Protein AF-A0A8C0Z463-F1 (afdb_monomer_lite)

InterPro domains:
  IPR008197 WAP-type 'four-disulfide core' domain [PF00095] (34-76)
  IPR008197 WAP-type 'four-disulfide core' domain [PF00095] (88-134)
  IPR008197 WAP-type 'four-disulfide core' domain [PR00003] (85-94)
  IPR008197 WAP-type 'four-disulfide core' domain [PR00003] (109-116)
  IPR008197 WAP-type 'four-disulfide core' domain [PR00003] (116-125)
  IPR008197 WAP-type 'four-disulfide core' domain [PR00003] (126-134)
  IPR008197 WAP-type 'four-disulfide core' domain [PS51390] (27-77)
  IPR008197 WAP-type 'four-disulfide core' domain [PS51390] (85-135)
  IPR008197 WAP-type 'four-disulfide core' domain [SM00217] (88-135)
  IPR036645 Elafin-like superfamily [G3DSA:4.10.75.10] (31-79)
  IPR036645 Elafin-like superfamily [G3DSA:4.10.75.10] (87-136)
  IPR036645 Elafin-like superfamily [SSF57256] (34-76)
  IPR036645 Elafin-like superfamily [SSF57256] (82-134)
  IPR050514 WAP four-disulfide core domain [PTHR19441] (83-145)

Foldseek 3Di:
DPPVVVVVVVVVVVPDDDPDDPDPDPPPPLVFDFAADDADQDPDDDQAEQDDFQVSEPPQWTWDDNDPRHTDTDRTDRHRVPPPQPPQDAADDDEDAPPDPDPCPDEAPDDGQVSAPDRWTFDDDRRYTDTHHHDHDDPPDPDPDPPDDD

Organism: Canis lupus familiaris (NCBI:txid9615)

Sequence (150 aa):
MRCLAGLALALLALGATLALAPAPAPALTLPGQAVCPEVSSSEEDTCVVSCNSDDNCPQGTKCCPRSPCSRSCVVPFIAHPSPVPVQKAGHCPRVQIPLTPEPCLESSECSRDDQCVGHRKCCLSVCAMRCQDPEAGERPAPSPGHHRSS

Structure (mmCIF, N/CA/C/O backbone):
data_AF-A0A8C0Z463-F1
#
_entry.id   AF-A0A8C0Z463-F1
#
loop_
_atom_site.group_PDB
_atom_site.id
_atom_site.type_symbol
_atom_site.label_atom_id
_atom_site.label_alt_id
_atom_site.label_comp_id
_atom_site.label_asym_id
_atom_site.label_entity_id
_atom_site.label_seq_id
_atom_site.pdbx_PDB_ins_code
_atom_site.Cartn_x
_atom_site.Cartn_y
_atom_site.Cartn_z
_atom_site.occupancy
_atom_site.B_iso_or_equiv
_atom_site.auth_seq_id
_atom_site.auth_comp_id
_atom_site.auth_asym_id
_atom_site.auth_atom_id
_atom_site.pdbx_PDB_model_num
ATOM 1 N N . MET A 1 1 ? -46.388 43.250 52.326 1.00 58.31 1 MET A N 1
ATOM 2 C CA . MET A 1 1 ? -45.212 43.920 51.717 1.00 58.31 1 MET A CA 1
ATOM 3 C C . MET A 1 1 ? -43.848 43.427 52.232 1.00 58.31 1 MET A C 1
ATOM 5 O O . MET A 1 1 ? -42.862 43.708 51.572 1.00 58.31 1 MET A O 1
ATOM 9 N N . ARG A 1 2 ? -43.737 42.680 53.351 1.00 54.72 2 ARG A N 1
ATOM 10 C CA . ARG A 1 2 ? -42.432 42.198 53.874 1.00 54.72 2 ARG A CA 1
ATOM 11 C C . ARG A 1 2 ? -42.010 40.782 53.437 1.00 54.72 2 ARG A C 1
ATOM 13 O O . ARG A 1 2 ? -40.846 40.443 53.582 1.00 54.72 2 ARG A O 1
ATOM 20 N N . CYS A 1 3 ? -42.907 39.982 52.853 1.00 55.53 3 CYS A N 1
ATOM 21 C CA . CYS A 1 3 ? -42.578 38.622 52.390 1.00 55.53 3 CYS A CA 1
ATOM 22 C C . CYS A 1 3 ? -41.905 38.571 51.009 1.00 55.53 3 CYS A C 1
ATOM 24 O O . CYS A 1 3 ? -41.199 37.615 50.715 1.00 55.53 3 CYS A O 1
ATOM 26 N N . LEU A 1 4 ? -42.094 39.590 50.166 1.00 53.09 4 LEU A N 1
ATOM 27 C CA . LEU A 1 4 ? -41.562 39.581 48.797 1.00 53.09 4 LEU A CA 1
ATOM 28 C C . LEU A 1 4 ? -40.079 39.980 48.734 1.00 53.09 4 LEU A C 1
ATOM 30 O O . LEU A 1 4 ? -39.365 39.542 47.839 1.00 53.09 4 LEU A O 1
ATOM 34 N N . ALA A 1 5 ? -39.593 40.745 49.718 1.00 52.72 5 ALA A N 1
ATOM 35 C CA . ALA A 1 5 ? -38.191 41.159 49.795 1.00 52.72 5 ALA A CA 1
ATOM 36 C C . ALA A 1 5 ? -37.242 40.005 50.185 1.00 52.72 5 ALA A C 1
ATOM 38 O O . ALA A 1 5 ? -36.098 39.979 49.743 1.00 52.72 5 ALA A O 1
ATOM 39 N N . GLY A 1 6 ? -37.719 39.029 50.971 1.00 53.53 6 GLY A N 1
ATOM 40 C CA . GLY A 1 6 ? -36.918 37.863 51.370 1.00 53.53 6 GLY A CA 1
ATOM 41 C C . GLY A 1 6 ? -36.702 36.853 50.238 1.00 53.53 6 GLY A C 1
ATOM 42 O O . GLY A 1 6 ? -35.625 36.279 50.118 1.00 53.53 6 GLY A O 1
ATOM 43 N N . LEU A 1 7 ? -37.699 36.687 49.362 1.00 53.94 7 LEU A N 1
ATOM 44 C CA . LEU A 1 7 ? -37.624 35.794 48.198 1.00 53.94 7 LEU A CA 1
ATOM 45 C C . LEU A 1 7 ? -36.661 36.314 47.119 1.00 53.94 7 LEU A C 1
ATOM 47 O O . LEU A 1 7 ? -35.944 35.526 46.507 1.00 53.94 7 LEU A O 1
ATOM 51 N N . ALA A 1 8 ? -36.589 37.635 46.930 1.00 53.91 8 ALA A N 1
ATOM 52 C CA . ALA A 1 8 ? -35.670 38.253 45.973 1.00 53.91 8 ALA A CA 1
ATOM 53 C C . ALA A 1 8 ? -34.191 38.107 46.386 1.00 53.91 8 ALA A C 1
ATOM 55 O O . ALA A 1 8 ? -33.332 37.884 45.535 1.00 53.91 8 ALA A O 1
ATOM 56 N N . LEU A 1 9 ? -33.894 38.175 47.690 1.00 53.84 9 LEU A N 1
ATOM 57 C CA . LEU A 1 9 ? -32.534 37.996 48.215 1.00 53.84 9 LEU A CA 1
ATOM 58 C C . LEU A 1 9 ? -32.053 36.538 48.142 1.00 53.84 9 LEU A C 1
ATOM 60 O O . LEU A 1 9 ? -30.865 36.308 47.935 1.00 53.84 9 LEU A O 1
ATOM 64 N N . ALA A 1 10 ? -32.958 35.558 48.246 1.00 53.56 10 ALA A N 1
ATOM 65 C CA . ALA A 1 10 ? -32.613 34.144 48.081 1.00 53.56 10 ALA A CA 1
ATOM 66 C C . ALA A 1 10 ? -32.296 33.775 46.617 1.00 53.56 10 ALA A C 1
ATOM 68 O O . ALA A 1 10 ? -31.420 32.950 46.367 1.00 53.56 10 ALA A O 1
ATOM 69 N N . LEU A 1 11 ? -32.962 34.410 45.644 1.00 54.28 11 LEU A N 1
ATOM 70 C CA . LEU A 1 11 ? -32.743 34.150 44.215 1.00 54.28 11 LEU A CA 1
ATOM 71 C C . LEU A 1 11 ? -31.408 34.707 43.690 1.00 54.28 11 LEU A C 1
ATOM 73 O O . LEU A 1 11 ? -30.832 34.129 42.772 1.00 54.28 11 LEU A O 1
ATOM 77 N N . LEU A 1 12 ? -30.876 35.781 44.285 1.00 52.09 12 LEU A N 1
ATOM 78 C CA . LEU A 1 12 ? -29.591 36.370 43.878 1.00 52.09 12 LEU A CA 1
ATOM 79 C C . LEU A 1 12 ? -28.358 35.596 44.383 1.00 52.09 12 LEU A C 1
ATOM 81 O O . LEU A 1 12 ? -27.270 35.785 43.847 1.00 52.09 12 LEU A O 1
ATOM 85 N N . ALA A 1 13 ? -28.508 34.695 45.360 1.00 50.88 13 ALA A N 1
ATOM 86 C CA . ALA A 1 13 ? -27.410 33.853 45.848 1.00 50.88 13 ALA A CA 1
ATOM 87 C C . ALA A 1 13 ? -27.193 32.572 45.016 1.00 50.88 13 ALA A C 1
ATOM 89 O O . ALA A 1 13 ? -26.166 31.914 45.163 1.00 50.88 13 ALA A O 1
ATOM 90 N N . LEU A 1 14 ? -28.119 32.226 44.112 1.00 49.66 14 LEU A N 1
ATOM 91 C CA . LEU A 1 14 ? -28.014 31.043 43.245 1.00 49.66 14 LEU A CA 1
ATOM 92 C C . LEU A 1 14 ? -27.350 31.339 41.883 1.00 49.66 14 LEU A C 1
ATOM 94 O O . LEU A 1 14 ? -27.363 30.497 40.991 1.00 49.66 14 LEU A O 1
ATOM 98 N N . GLY A 1 15 ? -26.803 32.547 41.703 1.00 53.03 15 GLY A N 1
ATOM 99 C CA . GLY A 1 15 ? -26.250 33.040 40.434 1.00 53.03 15 GLY A CA 1
ATOM 100 C C . GLY A 1 15 ? -24.723 33.082 40.352 1.00 53.03 15 GLY A C 1
ATOM 101 O O . GLY A 1 15 ? -24.188 33.721 39.451 1.00 53.03 15 GLY A O 1
ATOM 102 N N . ALA A 1 16 ? -24.002 32.461 41.287 1.00 52.97 16 ALA A N 1
ATOM 103 C CA . ALA A 1 16 ? -22.544 32.547 41.338 1.00 52.97 16 ALA A CA 1
ATOM 104 C C . ALA A 1 16 ? -21.917 31.228 41.794 1.00 52.97 16 ALA A C 1
ATOM 106 O O . ALA A 1 16 ? -21.437 31.122 42.912 1.00 52.97 16 ALA A O 1
ATOM 107 N N . THR A 1 17 ? -21.959 30.205 40.944 1.00 54.91 17 THR A N 1
ATOM 108 C CA . THR A 1 17 ? -20.968 29.114 40.875 1.00 54.91 17 THR A CA 1
ATOM 109 C C . THR A 1 17 ? -21.443 28.118 39.828 1.00 54.91 17 THR A C 1
ATOM 111 O O . THR A 1 17 ? -22.176 27.192 40.125 1.00 54.91 17 THR A O 1
ATOM 114 N N . LEU A 1 18 ? -21.027 28.303 38.582 1.00 48.66 18 LEU A N 1
ATOM 115 C CA . LEU A 1 18 ? -20.625 27.177 37.743 1.00 48.66 18 LEU A CA 1
ATOM 116 C C . LEU A 1 18 ? -19.681 27.751 36.692 1.00 48.66 18 LEU A C 1
ATOM 118 O O . LEU A 1 18 ? -20.021 28.025 35.544 1.00 48.66 18 LEU A O 1
ATOM 122 N N . ALA A 1 19 ? -18.484 28.055 37.193 1.00 51.78 19 ALA A N 1
ATOM 123 C CA . ALA A 1 19 ? -17.323 28.324 36.380 1.00 51.78 19 ALA A CA 1
ATOM 124 C C . ALA A 1 19 ? -17.135 27.166 35.396 1.00 51.78 19 ALA A C 1
ATOM 126 O O . ALA A 1 19 ? -17.266 26.002 35.770 1.00 51.78 19 ALA A O 1
ATOM 127 N N . LEU A 1 20 ? -16.863 27.552 34.151 1.00 49.59 20 LEU A N 1
ATOM 128 C CA . LEU A 1 20 ? -16.335 26.766 33.046 1.00 49.59 20 LEU A CA 1
ATOM 129 C C . LEU A 1 20 ? -15.917 25.347 33.454 1.00 49.59 20 LEU A C 1
ATOM 131 O O . LEU A 1 20 ? -14.819 25.142 33.968 1.00 49.59 20 LEU A O 1
ATOM 135 N N . ALA A 1 21 ? -16.759 24.363 33.154 1.00 50.06 21 ALA A N 1
ATOM 136 C CA . ALA A 1 21 ? -16.238 23.033 32.899 1.00 50.06 21 ALA A CA 1
ATOM 137 C C . ALA A 1 21 ? -15.577 23.094 31.512 1.00 50.06 21 ALA A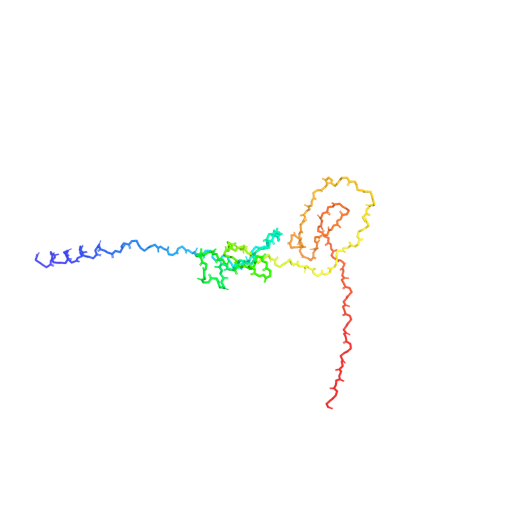 C 1
ATOM 139 O O . ALA A 1 21 ? -16.270 23.397 30.534 1.00 50.06 21 ALA A O 1
ATOM 140 N N . PRO A 1 22 ? -14.264 22.846 31.381 1.00 49.34 22 PRO A N 1
ATOM 141 C CA . PRO A 1 22 ? -13.700 22.518 30.086 1.00 49.34 22 PRO A CA 1
ATOM 142 C C . PRO A 1 22 ? -14.440 21.269 29.617 1.00 49.34 22 PRO A C 1
ATOM 144 O O . PRO A 1 22 ? -14.418 20.243 30.299 1.00 49.34 22 PRO A O 1
ATOM 147 N N . ALA A 1 23 ? -15.137 21.359 28.485 1.00 52.97 23 ALA A N 1
ATOM 148 C CA . ALA A 1 23 ? -15.580 20.155 27.808 1.00 52.97 23 ALA A CA 1
ATOM 149 C C . ALA A 1 23 ? -14.333 19.274 27.634 1.00 52.97 23 ALA A C 1
ATOM 151 O O . ALA A 1 23 ? -13.324 19.782 27.127 1.00 52.97 23 ALA A O 1
ATOM 152 N N . PRO A 1 24 ? -14.338 17.998 28.058 1.00 50.31 24 PRO A N 1
ATOM 153 C CA . PRO A 1 24 ? -13.321 17.090 27.576 1.00 50.31 24 PRO A CA 1
ATOM 154 C C . PRO A 1 24 ? -13.481 17.103 26.060 1.00 50.31 24 PRO A C 1
ATOM 156 O O . PRO A 1 24 ? -14.522 16.705 25.531 1.00 50.31 24 PRO A O 1
ATOM 159 N N . ALA A 1 25 ? -12.487 17.667 25.370 1.00 54.12 25 ALA A N 1
ATOM 160 C CA . ALA A 1 25 ? -12.390 17.532 23.933 1.00 54.12 25 ALA A CA 1
ATOM 161 C C . ALA A 1 25 ? -12.600 16.044 23.632 1.00 54.12 25 ALA A C 1
ATOM 163 O O . ALA A 1 25 ? -12.017 15.214 24.342 1.00 54.12 25 ALA A O 1
ATOM 164 N N . PRO A 1 26 ? -13.434 15.674 22.647 1.00 46.28 26 PRO A N 1
ATOM 165 C CA . PRO A 1 26 ? -13.414 14.308 22.178 1.00 46.28 26 PRO A CA 1
ATOM 166 C C . PRO A 1 26 ? -11.975 14.072 21.737 1.00 46.28 26 PRO A C 1
ATOM 168 O O . PRO A 1 26 ? -11.513 14.647 20.750 1.00 46.28 26 PRO A O 1
ATOM 171 N N . ALA A 1 27 ? -11.237 13.289 22.525 1.00 48.75 27 ALA A N 1
ATOM 172 C CA . ALA A 1 27 ? -10.031 12.670 22.047 1.00 48.75 27 ALA A CA 1
ATOM 173 C C . ALA A 1 27 ? -10.505 11.916 20.813 1.00 48.75 27 ALA A C 1
ATOM 175 O O . ALA A 1 27 ? -11.230 10.925 20.912 1.00 48.75 27 ALA A O 1
ATOM 176 N N . LEU A 1 28 ? -10.181 12.454 19.640 1.00 42.31 28 LEU A N 1
ATOM 177 C CA . LEU A 1 28 ? -10.201 11.704 18.407 1.00 42.31 28 LEU A CA 1
ATOM 178 C C . LEU A 1 28 ? -9.111 10.650 18.586 1.00 42.31 28 LEU A C 1
ATOM 180 O O . LEU A 1 28 ? -8.014 10.764 18.047 1.00 42.31 28 LEU A O 1
ATOM 184 N N . THR A 1 29 ? -9.389 9.642 19.412 1.00 44.97 29 THR A N 1
ATOM 185 C CA . THR A 1 29 ? -8.661 8.390 19.431 1.00 44.97 29 THR A CA 1
ATOM 186 C C . THR A 1 29 ? -9.052 7.728 18.124 1.00 44.97 29 THR A C 1
ATOM 188 O O . THR A 1 29 ? -9.890 6.831 18.070 1.00 44.97 29 THR A O 1
ATOM 191 N N . LEU A 1 30 ? -8.468 8.226 17.031 1.00 50.75 30 LEU A N 1
ATOM 192 C CA . LEU A 1 30 ? -8.265 7.392 15.869 1.00 50.75 30 LEU A CA 1
ATOM 193 C C . LEU A 1 30 ? -7.604 6.128 16.425 1.00 50.75 30 LEU A C 1
ATOM 195 O O . LEU A 1 30 ? -6.602 6.255 17.137 1.00 50.75 30 LEU A O 1
ATOM 199 N N . PRO A 1 31 ? -8.161 4.934 16.176 1.00 47.34 31 PRO A N 1
ATOM 200 C CA . PRO A 1 31 ? -7.588 3.690 16.658 1.00 47.34 31 PRO A CA 1
ATOM 201 C C . PRO A 1 31 ? -6.328 3.396 15.839 1.00 47.34 31 PRO A C 1
ATOM 203 O O . PRO A 1 31 ? -6.318 2.521 14.985 1.00 47.34 31 PRO A O 1
ATOM 206 N N . GLY A 1 32 ? -5.283 4.195 16.033 1.00 56.97 32 GLY A N 1
ATOM 207 C CA . GLY A 1 32 ? -3.945 3.942 15.540 1.00 56.97 32 GLY A CA 1
ATOM 208 C C . GLY A 1 32 ? -3.157 3.256 16.643 1.00 56.97 32 GLY A C 1
ATOM 209 O O . GLY A 1 32 ? -3.127 3.724 17.782 1.00 56.97 32 GLY A O 1
ATOM 210 N N . GLN A 1 33 ? -2.543 2.123 16.325 1.00 68.44 33 GLN A N 1
ATOM 211 C CA . GLN A 1 33 ? -1.663 1.451 17.269 1.00 68.44 33 GLN A CA 1
ATOM 212 C C . GLN A 1 33 ? -0.357 2.249 17.326 1.00 68.44 33 GLN A C 1
ATOM 214 O O . GLN A 1 33 ? 0.278 2.489 16.303 1.00 68.44 33 GLN A O 1
ATOM 219 N N . ALA A 1 34 ? 0.033 2.696 18.517 1.00 71.56 34 ALA A N 1
ATOM 220 C CA . ALA A 1 34 ? 1.327 3.330 18.732 1.00 71.56 34 ALA A CA 1
ATOM 221 C C . ALA A 1 34 ? 2.423 2.251 18.678 1.00 71.56 34 ALA A C 1
ATOM 223 O O . ALA A 1 34 ? 2.556 1.468 19.626 1.00 71.56 34 ALA A O 1
ATOM 224 N N . VAL A 1 35 ? 3.174 2.203 17.578 1.00 82.94 35 VAL A N 1
ATOM 225 C CA . VAL A 1 35 ? 4.219 1.206 17.287 1.00 82.94 35 VAL A CA 1
ATOM 226 C C . VAL A 1 35 ? 5.595 1.879 17.284 1.00 82.94 35 VAL A C 1
ATOM 228 O O . VAL A 1 35 ? 5.719 3.073 17.015 1.00 82.94 35 VAL A O 1
ATOM 231 N N . CYS A 1 36 ? 6.643 1.126 17.619 1.00 86.44 36 CYS A N 1
ATOM 232 C CA . CYS A 1 36 ? 8.019 1.609 17.543 1.00 86.44 36 CYS A CA 1
ATOM 233 C C . CYS A 1 36 ? 8.410 1.926 16.086 1.00 86.44 36 CYS A C 1
ATOM 235 O O . CYS A 1 36 ? 8.156 1.094 15.215 1.00 86.44 36 CYS A O 1
ATOM 237 N N . PRO A 1 37 ? 9.028 3.088 15.806 1.00 79.81 37 PRO A N 1
ATOM 238 C CA . PRO A 1 37 ? 9.571 3.386 14.485 1.00 79.81 37 PRO A CA 1
ATOM 239 C C . PRO A 1 37 ? 10.637 2.364 14.089 1.00 79.81 37 PRO A C 1
ATOM 241 O O . PRO A 1 37 ? 11.418 1.922 14.936 1.00 79.81 37 PRO A O 1
ATOM 244 N N . GLU A 1 38 ? 10.697 2.021 12.804 1.00 73.19 38 GLU A N 1
ATOM 245 C CA . GLU A 1 38 ? 11.795 1.223 12.267 1.00 73.19 38 GLU A CA 1
ATOM 246 C C . GLU A 1 38 ? 13.063 2.081 12.297 1.00 73.19 38 GLU A C 1
ATOM 248 O O . GLU A 1 38 ? 13.184 3.078 11.583 1.00 73.19 38 GLU A O 1
ATOM 253 N N . VAL A 1 39 ? 13.982 1.757 13.202 1.00 65.75 39 VAL A N 1
ATOM 254 C CA . VAL A 1 39 ? 15.269 2.439 13.276 1.00 65.75 39 VAL A CA 1
ATOM 255 C C . VAL A 1 39 ? 16.235 1.728 12.342 1.00 65.75 39 VAL A C 1
ATOM 257 O O . VAL A 1 39 ? 16.525 0.546 12.516 1.00 65.75 39 VAL A O 1
ATOM 260 N N . SER A 1 40 ? 16.739 2.451 11.341 1.00 57.56 40 SER A N 1
ATOM 261 C CA . SER A 1 40 ? 17.908 2.008 10.588 1.00 57.56 40 SER A CA 1
ATOM 262 C C . SER A 1 40 ? 19.048 1.903 11.595 1.00 57.56 40 SER A C 1
ATOM 264 O O . SER A 1 40 ? 19.416 2.908 12.203 1.00 57.56 40 SER A O 1
ATOM 266 N N . SER A 1 41 ? 19.518 0.681 11.842 1.00 55.69 41 SER A N 1
ATOM 267 C CA . SER A 1 41 ? 20.649 0.389 12.723 1.00 55.69 41 SER A CA 1
ATOM 268 C C . SER A 1 41 ? 21.788 1.354 12.401 1.00 55.69 41 SER A C 1
ATOM 270 O O . SER A 1 41 ? 22.371 1.243 11.332 1.00 55.69 41 SER A O 1
ATOM 272 N N . SER A 1 42 ? 22.071 2.320 13.275 1.00 56.94 42 SER A N 1
ATOM 273 C CA . SER A 1 42 ? 23.317 3.075 13.204 1.00 56.94 42 SER A CA 1
ATOM 274 C C . SER A 1 42 ? 24.359 2.270 13.964 1.00 56.94 42 SER A C 1
ATOM 276 O O . SER A 1 42 ? 24.236 2.092 15.179 1.00 56.94 42 SER A O 1
ATOM 278 N N . GLU A 1 43 ? 25.348 1.748 13.250 1.00 62.25 43 GLU A N 1
ATOM 279 C CA . GLU A 1 43 ? 26.541 1.128 13.822 1.00 62.25 43 GLU A CA 1
ATOM 280 C C . GLU A 1 43 ? 27.356 2.104 14.692 1.00 62.25 43 GLU A C 1
ATOM 282 O O . GLU A 1 43 ? 28.349 2.685 14.265 1.00 62.25 43 GLU A O 1
ATOM 287 N N . GLU A 1 44 ? 26.960 2.237 15.956 1.00 59.44 44 GLU A N 1
ATOM 288 C CA . GLU A 1 44 ? 27.842 2.622 17.058 1.00 59.44 44 GLU A CA 1
ATOM 289 C C . GLU A 1 44 ? 27.455 1.816 18.308 1.00 59.44 44 GLU A C 1
ATOM 291 O O . GLU A 1 44 ? 26.499 2.098 19.031 1.00 59.44 44 GLU A O 1
ATOM 296 N N . ASP A 1 45 ? 28.179 0.706 18.476 1.00 65.44 45 ASP A N 1
ATOM 297 C CA . ASP A 1 45 ? 27.930 -0.369 19.433 1.00 65.44 45 ASP A CA 1
ATOM 298 C C . ASP A 1 45 ? 28.314 0.065 20.855 1.00 65.44 45 ASP A C 1
ATOM 300 O O . ASP A 1 45 ? 29.437 -0.092 21.331 1.00 65.44 45 ASP A O 1
ATOM 304 N N . THR A 1 46 ? 27.364 0.671 21.556 1.00 72.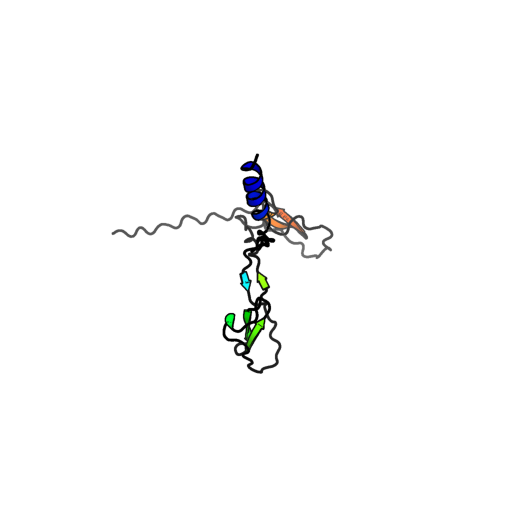31 46 THR A N 1
ATOM 305 C CA . THR A 1 46 ? 27.349 0.683 23.019 1.00 72.31 46 THR A CA 1
ATOM 306 C C . THR A 1 46 ? 25.951 0.301 23.468 1.00 72.31 46 THR A C 1
ATOM 308 O O . THR A 1 46 ? 24.957 0.915 23.073 1.00 72.31 46 THR A O 1
ATOM 311 N N . CYS A 1 47 ? 25.865 -0.738 24.295 1.00 82.25 47 CYS A N 1
ATOM 312 C CA . CYS A 1 47 ? 24.600 -1.158 24.875 1.00 82.25 47 CYS A CA 1
ATOM 313 C C . CYS A 1 47 ? 24.110 -0.085 25.849 1.00 82.25 47 CYS A C 1
ATOM 315 O O . CYS A 1 47 ? 24.667 0.092 26.933 1.00 82.25 47 CYS A O 1
ATOM 317 N N . VAL A 1 48 ? 23.065 0.640 25.456 1.00 85.62 48 VAL A N 1
ATOM 318 C CA . VAL A 1 48 ? 22.442 1.686 26.268 1.00 85.62 48 VAL A CA 1
ATOM 319 C C . VAL A 1 48 ? 20.981 1.325 26.482 1.00 85.62 48 VAL A C 1
ATOM 321 O O . VAL A 1 48 ? 20.173 1.327 25.552 1.00 85.62 48 VAL A O 1
ATOM 324 N N . VAL A 1 49 ? 20.636 1.026 27.732 1.00 90.62 49 VAL A N 1
ATOM 325 C CA . VAL A 1 49 ? 19.265 0.745 28.167 1.00 90.62 49 VAL A CA 1
ATOM 326 C C . VAL A 1 49 ? 18.782 1.923 29.005 1.00 90.62 49 VAL A C 1
ATOM 328 O O . VAL A 1 49 ? 19.090 2.023 30.188 1.00 90.62 49 VAL A O 1
ATOM 331 N N . SER A 1 50 ? 18.038 2.840 28.386 1.00 90.00 50 SER A N 1
ATOM 332 C CA . SER A 1 50 ? 17.473 4.016 29.069 1.00 90.00 50 SER A CA 1
ATOM 333 C C . SER A 1 50 ? 16.087 3.758 29.665 1.00 90.00 50 SER A C 1
ATOM 335 O O . SER A 1 50 ? 15.604 4.551 30.466 1.00 90.00 50 SER A O 1
ATOM 337 N N . CYS A 1 51 ? 15.430 2.670 29.265 1.00 92.69 51 CYS A N 1
ATOM 338 C CA . CYS A 1 51 ? 14.091 2.301 29.708 1.00 92.69 51 CYS A CA 1
ATOM 339 C C . CYS A 1 51 ? 13.919 0.778 29.677 1.00 92.69 51 CYS A C 1
ATOM 341 O O . CYS A 1 51 ? 14.540 0.091 28.861 1.00 92.69 51 CYS A O 1
ATOM 343 N N . ASN A 1 52 ? 13.043 0.256 30.538 1.00 91.56 52 ASN A N 1
ATOM 344 C CA . ASN A 1 52 ? 12.672 -1.163 30.550 1.00 91.56 52 ASN A CA 1
ATOM 345 C C . ASN A 1 52 ? 11.211 -1.365 30.121 1.00 91.56 52 ASN A C 1
ATOM 347 O O . ASN A 1 52 ? 10.923 -2.298 29.375 1.00 91.56 52 ASN A O 1
ATOM 351 N N . SER A 1 53 ? 10.322 -0.453 30.524 1.00 91.06 53 SER A N 1
ATOM 352 C CA . SER A 1 53 ? 8.906 -0.390 30.144 1.00 91.06 53 SER A CA 1
ATOM 353 C C . SER A 1 53 ? 8.543 1.005 29.625 1.00 91.06 53 SER A C 1
ATOM 355 O O . SER A 1 53 ? 9.279 1.969 29.852 1.00 91.06 53 SER A O 1
ATOM 357 N N . ASP A 1 54 ? 7.386 1.117 28.972 1.00 90.00 54 ASP A N 1
ATOM 358 C CA . ASP A 1 54 ? 6.782 2.391 28.564 1.00 90.00 54 ASP A CA 1
ATOM 359 C C . ASP A 1 54 ? 6.566 3.327 29.771 1.00 90.00 54 ASP A C 1
ATOM 361 O O . ASP A 1 54 ? 6.693 4.539 29.635 1.00 90.00 54 ASP A O 1
ATOM 365 N N . ASP A 1 55 ? 6.358 2.782 30.975 1.00 91.88 55 ASP A N 1
ATOM 366 C CA . ASP A 1 55 ? 6.192 3.553 32.221 1.00 91.88 55 ASP A CA 1
ATOM 367 C C . ASP A 1 55 ? 7.446 4.335 32.637 1.00 91.88 55 ASP A C 1
ATOM 369 O O . ASP A 1 55 ? 7.369 5.291 33.407 1.00 91.88 55 ASP A O 1
ATOM 373 N N . ASN A 1 56 ? 8.624 3.925 32.153 1.00 93.81 56 ASN A N 1
ATOM 374 C CA . ASN A 1 56 ? 9.871 4.648 32.404 1.00 93.81 56 ASN A CA 1
ATOM 375 C C . ASN A 1 56 ? 10.026 5.874 31.495 1.00 93.81 56 ASN A C 1
ATOM 377 O O . ASN A 1 56 ? 10.982 6.633 31.657 1.00 93.81 56 ASN A O 1
ATOM 381 N N . CYS A 1 57 ? 9.130 6.042 30.526 1.00 92.62 57 CYS A N 1
ATOM 382 C CA . CYS A 1 57 ? 9.215 7.071 29.515 1.00 92.62 57 CYS A CA 1
ATOM 383 C C . CYS A 1 57 ? 8.261 8.237 29.816 1.00 92.62 57 CYS A C 1
ATOM 385 O O . CYS A 1 57 ? 7.196 8.052 30.409 1.00 92.62 57 CYS A O 1
ATOM 387 N N . PRO A 1 58 ? 8.622 9.469 29.417 1.00 90.44 58 PRO A N 1
ATOM 388 C CA . PRO A 1 58 ? 7.714 10.600 29.523 1.00 90.44 58 PRO A CA 1
ATOM 389 C C . PRO A 1 58 ? 6.454 10.369 28.678 1.00 90.44 58 PRO A C 1
ATOM 391 O O . PRO A 1 58 ? 6.460 9.620 27.696 1.00 90.44 58 PRO A O 1
ATOM 394 N N . GLN A 1 59 ? 5.371 11.052 29.052 1.00 85.81 59 GLN A N 1
ATOM 395 C CA . GLN A 1 59 ? 4.071 10.927 28.391 1.00 85.81 59 GLN A CA 1
ATOM 396 C C . GLN A 1 59 ? 4.182 11.065 26.866 1.00 85.81 59 GLN A C 1
ATOM 398 O O . GLN A 1 59 ? 4.845 11.969 26.357 1.00 85.81 59 GLN A O 1
ATOM 403 N N . GLY A 1 60 ? 3.512 10.169 26.139 1.00 80.50 60 GLY A N 1
ATOM 404 C CA . GLY A 1 60 ? 3.510 10.166 24.673 1.00 80.50 60 GLY A CA 1
ATOM 405 C C . GLY A 1 60 ? 4.748 9.539 24.020 1.00 80.50 60 GLY A C 1
ATOM 406 O O . GLY A 1 60 ? 4.889 9.628 22.803 1.00 80.50 60 GLY A O 1
ATOM 407 N N . THR A 1 61 ? 5.626 8.886 24.787 1.00 89.00 61 THR A N 1
ATOM 408 C CA . THR A 1 61 ? 6.759 8.111 24.256 1.00 89.00 61 THR A CA 1
ATOM 409 C C . THR A 1 61 ? 6.701 6.657 24.718 1.00 89.00 61 THR A C 1
ATOM 411 O O . THR A 1 61 ? 6.046 6.341 25.708 1.00 89.00 61 THR A O 1
ATOM 414 N N . LYS A 1 62 ? 7.349 5.762 23.970 1.00 90.62 62 LYS A N 1
ATOM 415 C CA . LYS A 1 62 ? 7.400 4.323 24.249 1.00 90.62 62 LYS A CA 1
ATOM 416 C C . LYS A 1 62 ? 8.827 3.822 24.334 1.00 90.62 62 LYS A C 1
ATOM 418 O O . LYS A 1 62 ? 9.715 4.346 23.658 1.00 90.62 62 LYS A O 1
ATOM 423 N N . CYS A 1 63 ? 9.035 2.790 25.140 1.00 92.75 63 CYS A N 1
ATOM 424 C CA . CYS A 1 63 ? 10.326 2.153 25.301 1.00 92.75 63 CYS A CA 1
ATOM 425 C C . CYS A 1 63 ? 10.573 1.148 24.175 1.00 92.75 63 CYS A C 1
ATOM 427 O O . CYS A 1 63 ? 10.084 0.015 24.203 1.00 92.75 63 CYS A O 1
ATOM 429 N N . CYS A 1 64 ? 11.373 1.553 23.194 1.00 91.44 64 CYS A N 1
ATOM 430 C CA . CYS A 1 64 ? 11.600 0.774 21.986 1.00 91.44 64 CYS A CA 1
ATOM 431 C C . CYS A 1 64 ? 13.027 0.218 21.920 1.00 91.44 64 CYS A C 1
ATOM 433 O O . CYS A 1 64 ? 13.980 0.906 22.305 1.00 91.44 64 CYS A O 1
ATOM 435 N N . PRO A 1 65 ? 13.200 -1.019 21.421 1.00 88.44 65 PRO A N 1
ATOM 436 C CA . PRO A 1 65 ? 14.520 -1.559 21.137 1.00 88.44 65 PRO A CA 1
ATOM 437 C C . PRO A 1 65 ? 15.155 -0.792 19.971 1.00 88.44 65 PRO A C 1
ATOM 439 O O . PRO A 1 65 ? 14.527 -0.587 18.935 1.00 88.44 65 PRO A O 1
ATOM 442 N N . ARG A 1 66 ? 16.403 -0.361 20.155 1.00 84.19 66 ARG A N 1
ATOM 443 C CA . ARG A 1 66 ? 17.240 0.272 19.119 1.00 84.19 66 ARG A CA 1
ATOM 444 C C . ARG A 1 66 ? 18.214 -0.714 18.484 1.00 84.19 66 ARG A C 1
ATOM 446 O O . ARG A 1 66 ? 18.596 -0.559 17.334 1.00 84.19 66 ARG A O 1
ATOM 453 N N . SER A 1 67 ? 18.629 -1.698 19.269 1.00 81.00 67 SER A N 1
ATOM 454 C CA . SER A 1 67 ? 19.569 -2.758 18.922 1.00 81.00 67 SER A CA 1
ATOM 455 C C . SER A 1 67 ? 19.227 -3.977 19.799 1.00 81.00 67 SER A C 1
ATOM 457 O O . SER A 1 67 ? 18.403 -3.845 20.713 1.00 81.00 67 SER A O 1
ATOM 459 N N . PRO A 1 68 ? 19.827 -5.161 19.586 1.00 82.19 68 PRO A N 1
ATOM 460 C CA . PRO A 1 68 ? 19.561 -6.330 20.428 1.00 82.19 68 PRO A CA 1
ATOM 461 C C . PRO A 1 68 ? 19.869 -6.116 21.921 1.00 82.19 68 PRO A C 1
ATOM 463 O O . PRO A 1 68 ? 19.333 -6.850 22.748 1.00 82.19 68 PRO A O 1
ATOM 466 N N . CYS A 1 69 ? 20.686 -5.118 22.284 1.00 85.69 69 CYS A N 1
ATOM 467 C CA . CYS A 1 69 ? 21.004 -4.795 23.678 1.00 85.69 69 CYS A CA 1
ATOM 468 C C . CYS A 1 69 ? 20.617 -3.372 24.122 1.00 85.69 69 CYS A C 1
ATOM 470 O O . CYS A 1 69 ? 20.712 -3.077 25.313 1.00 85.69 69 CYS A O 1
ATOM 472 N N . SER A 1 70 ? 20.169 -2.497 23.214 1.00 87.25 70 SER A N 1
ATOM 473 C CA . SER A 1 70 ? 19.852 -1.095 23.524 1.00 87.25 70 SER A CA 1
ATOM 474 C C . SER A 1 70 ? 18.356 -0.804 23.453 1.00 87.25 70 SER A C 1
ATOM 476 O O . SER A 1 70 ? 17.655 -1.256 22.543 1.00 87.25 70 SER A O 1
ATOM 478 N N . ARG A 1 71 ? 17.866 0.016 24.387 1.00 91.06 71 ARG A N 1
ATOM 479 C CA . ARG A 1 71 ? 16.467 0.466 24.469 1.00 91.06 71 ARG A CA 1
ATOM 480 C C . ARG A 1 71 ? 16.408 1.947 24.812 1.00 91.06 71 ARG A C 1
ATOM 482 O O . ARG A 1 71 ? 17.120 2.395 25.710 1.00 91.06 71 ARG A O 1
ATOM 489 N N . SER A 1 72 ? 15.538 2.700 24.149 1.00 91.62 72 SER A N 1
ATOM 490 C CA . SER A 1 72 ? 15.321 4.113 24.471 1.00 91.62 72 SER A CA 1
ATOM 491 C C . SER A 1 72 ? 13.871 4.543 24.289 1.00 91.62 72 SER A C 1
ATOM 493 O O . SER A 1 72 ? 13.103 3.923 23.552 1.00 91.62 72 SER A O 1
ATOM 495 N N . CYS A 1 73 ? 13.496 5.607 25.000 1.00 92.44 73 CYS A N 1
ATOM 496 C CA . CYS A 1 73 ? 12.193 6.235 24.852 1.00 92.44 73 CYS A CA 1
ATOM 497 C C . CYS A 1 73 ? 12.140 6.977 23.518 1.00 92.44 73 CYS A C 1
ATOM 499 O O . CYS A 1 73 ? 12.950 7.870 23.261 1.00 92.44 73 CYS A O 1
ATOM 501 N N . VAL A 1 74 ? 11.191 6.609 22.669 1.00 88.38 74 VAL A N 1
ATOM 502 C CA . VAL A 1 74 ? 10.989 7.223 21.355 1.00 88.38 74 VAL A CA 1
ATOM 503 C C . VAL A 1 74 ? 9.535 7.621 21.187 1.00 88.38 74 VAL A C 1
ATOM 505 O O . VAL A 1 74 ? 8.634 7.014 21.767 1.00 88.38 74 VAL A O 1
ATOM 508 N N . VAL A 1 75 ? 9.297 8.648 20.376 1.00 88.06 75 VAL A N 1
ATOM 509 C CA . VAL A 1 75 ? 7.941 8.986 19.945 1.00 88.06 75 VAL A CA 1
ATOM 510 C C . VAL A 1 75 ? 7.449 7.841 19.051 1.00 88.06 75 VAL A C 1
ATOM 512 O O . VAL A 1 75 ? 8.094 7.556 18.037 1.00 88.06 75 VAL A O 1
ATOM 515 N N . PRO A 1 76 ? 6.367 7.137 19.423 1.00 82.00 76 PRO A N 1
ATOM 516 C CA . PRO A 1 76 ? 5.860 6.034 18.630 1.00 82.00 76 PRO A CA 1
ATOM 517 C C . PRO A 1 76 ? 5.249 6.555 17.331 1.00 82.00 76 PRO A C 1
ATOM 519 O O . PRO A 1 76 ? 4.629 7.620 17.291 1.00 82.00 76 PRO A O 1
ATOM 522 N N . PHE A 1 77 ? 5.372 5.766 16.271 1.00 79.75 77 PHE A N 1
ATOM 523 C CA . PHE A 1 77 ? 4.598 5.991 15.066 1.00 79.75 77 PHE A CA 1
ATOM 524 C C . PHE A 1 77 ? 3.157 5.551 15.323 1.00 79.75 77 PHE A C 1
ATOM 526 O O . PHE A 1 77 ? 2.905 4.439 15.795 1.00 79.75 77 PHE A O 1
ATOM 533 N N . ILE A 1 78 ? 2.197 6.422 15.018 1.00 73.88 78 ILE A N 1
ATOM 534 C CA . ILE A 1 78 ? 0.788 6.040 15.017 1.00 73.88 78 ILE A CA 1
ATOM 535 C C . ILE A 1 78 ? 0.548 5.264 13.727 1.00 73.88 78 ILE A C 1
ATOM 537 O O . ILE A 1 78 ? 0.277 5.840 12.674 1.00 73.88 78 ILE A O 1
ATOM 541 N N . ALA A 1 79 ? 0.667 3.939 13.808 1.00 58.12 79 ALA A N 1
ATOM 542 C CA . ALA A 1 79 ? 0.238 3.069 12.735 1.00 58.12 79 ALA A CA 1
ATOM 543 C C . ALA A 1 79 ? -1.287 3.135 12.697 1.00 58.12 79 ALA A C 1
ATOM 545 O O . ALA A 1 79 ? -1.984 2.464 13.463 1.00 58.12 79 ALA A O 1
ATOM 546 N N . HIS A 1 80 ? -1.822 3.981 11.819 1.00 56.81 80 HIS A N 1
ATOM 547 C CA . HIS A 1 80 ? -3.195 3.800 11.383 1.00 56.81 80 HIS A CA 1
ATOM 548 C C . HIS A 1 80 ? -3.300 2.367 10.861 1.00 56.81 80 HIS A C 1
ATOM 550 O O . HIS A 1 80 ? -2.408 1.957 10.110 1.00 56.81 80 HIS A O 1
ATOM 556 N N . PRO A 1 81 ? -4.323 1.586 11.248 1.00 51.31 81 PRO A N 1
ATOM 557 C CA . PRO A 1 81 ? -4.617 0.358 10.541 1.00 51.31 81 PRO A CA 1
ATOM 558 C C . PRO A 1 81 ? -4.779 0.776 9.088 1.00 51.31 81 PRO A C 1
ATOM 560 O O . PRO A 1 81 ? -5.749 1.446 8.732 1.00 51.31 81 PRO A O 1
ATOM 563 N N . SER A 1 82 ? -3.766 0.476 8.273 1.00 47.47 82 SER A N 1
ATOM 564 C CA . SER A 1 82 ? -3.880 0.636 6.837 1.00 47.47 82 SER A CA 1
ATOM 565 C C . SER A 1 82 ? -5.136 -0.149 6.493 1.00 47.47 82 SER A C 1
ATOM 567 O O . SER A 1 82 ? -5.210 -1.312 6.914 1.00 47.47 82 SER A O 1
ATOM 569 N N . PRO A 1 83 ? -6.171 0.472 5.894 1.00 48.75 83 PRO A N 1
ATOM 570 C CA . PRO A 1 83 ? -7.389 -0.244 5.566 1.00 48.75 83 PRO A CA 1
ATOM 571 C C . PRO A 1 83 ? -6.937 -1.482 4.815 1.00 48.75 83 PRO A C 1
ATOM 573 O O . PRO A 1 83 ? -6.285 -1.342 3.776 1.00 48.75 83 PRO A O 1
ATOM 576 N N . VAL A 1 84 ? -7.165 -2.654 5.432 1.00 50.09 84 VAL A N 1
ATOM 577 C CA . VAL A 1 84 ? -6.736 -3.957 4.918 1.00 50.09 84 VAL A CA 1
ATOM 578 C C . VAL A 1 84 ? -6.988 -3.894 3.424 1.00 50.09 84 VAL A C 1
ATOM 580 O O . VAL A 1 84 ? -8.134 -3.604 3.064 1.00 50.09 84 VAL A O 1
ATOM 583 N N . PRO A 1 85 ? -5.955 -4.006 2.563 1.00 52.94 85 PRO A N 1
ATOM 584 C CA . PRO A 1 85 ? -6.170 -3.865 1.137 1.00 52.94 85 PRO A CA 1
ATOM 585 C C . PRO A 1 85 ? -7.275 -4.851 0.805 1.00 52.94 85 PRO A C 1
ATOM 587 O O . PRO A 1 85 ? -7.120 -6.047 1.053 1.00 52.94 85 PRO A O 1
ATOM 590 N N . VAL A 1 86 ? -8.429 -4.333 0.377 1.00 56.78 86 VAL A N 1
ATOM 591 C CA . VAL A 1 86 ? -9.584 -5.157 0.039 1.00 56.78 86 VAL A CA 1
ATOM 592 C C . VAL A 1 86 ? -9.180 -5.876 -1.235 1.00 56.78 86 VAL A C 1
ATOM 594 O O . VAL A 1 86 ? -9.460 -5.413 -2.336 1.00 56.78 86 VAL A O 1
ATOM 597 N N . GLN A 1 87 ? -8.415 -6.956 -1.090 1.00 62.78 87 GLN A N 1
ATOM 598 C CA . GLN A 1 87 ? -8.057 -7.818 -2.193 1.00 62.78 87 GLN A CA 1
ATOM 599 C C . GLN A 1 87 ? -9.357 -8.455 -2.645 1.00 62.78 87 GLN A C 1
ATOM 601 O O . GLN A 1 87 ? -9.925 -9.319 -1.974 1.00 62.78 87 GLN A O 1
ATOM 606 N N . LYS A 1 88 ? -9.858 -7.980 -3.779 1.00 75.88 88 LYS A N 1
ATOM 607 C CA . LYS A 1 88 ? -11.007 -8.610 -4.415 1.00 75.88 88 LYS A CA 1
ATOM 608 C C . LYS A 1 88 ? -10.573 -9.967 -4.951 1.00 75.88 88 LYS A C 1
ATOM 610 O O . LYS A 1 88 ? -9.424 -10.132 -5.368 1.00 75.88 88 LYS A O 1
ATOM 615 N N . ALA A 1 89 ? -11.488 -10.931 -4.914 1.00 77.56 89 ALA A N 1
ATOM 616 C CA . ALA A 1 89 ? -11.228 -12.292 -5.362 1.00 77.56 89 ALA A CA 1
ATOM 617 C C . ALA A 1 89 ? -10.785 -12.343 -6.838 1.00 77.56 89 ALA A C 1
ATOM 619 O O . ALA A 1 89 ? -11.198 -11.513 -7.647 1.00 77.56 89 ALA A O 1
ATOM 620 N N . GLY A 1 90 ? -9.972 -13.346 -7.178 1.00 80.00 90 GLY A N 1
ATOM 621 C CA . GLY A 1 90 ? -9.416 -13.547 -8.520 1.00 80.00 90 GLY A CA 1
ATOM 622 C C . GLY A 1 90 ? -8.061 -12.864 -8.739 1.00 80.00 90 GLY A C 1
ATOM 623 O O . GLY A 1 90 ? -7.553 -12.149 -7.871 1.00 80.00 90 GLY A O 1
ATOM 624 N N . HIS A 1 91 ? -7.457 -13.117 -9.900 1.00 86.06 91 HIS A N 1
ATOM 625 C CA . HIS A 1 91 ? -6.115 -12.634 -10.249 1.00 86.06 91 HIS A CA 1
ATOM 626 C C . HIS A 1 91 ? -6.171 -11.601 -11.375 1.00 86.06 91 HIS A C 1
ATOM 628 O O . HIS A 1 91 ? -7.132 -11.554 -12.139 1.00 86.06 91 HIS A O 1
ATOM 634 N N . CYS A 1 92 ? -5.154 -10.740 -11.454 1.00 88.19 92 CYS A N 1
ATOM 635 C CA . CYS A 1 92 ? -5.034 -9.813 -12.574 1.00 88.19 92 CYS A CA 1
ATOM 636 C C . CYS A 1 92 ? -4.792 -10.581 -13.878 1.00 88.19 92 CYS A C 1
ATOM 638 O O . CYS A 1 92 ? -3.980 -11.509 -13.860 1.00 88.19 92 CYS A O 1
ATOM 640 N N . PRO A 1 93 ? -5.432 -10.173 -14.988 1.00 84.62 93 PRO A N 1
ATOM 641 C CA . PRO A 1 93 ? -5.218 -10.802 -16.278 1.00 84.62 93 PRO A CA 1
ATOM 642 C C . PRO A 1 93 ? -3.753 -10.717 -16.692 1.00 84.62 93 PRO A C 1
ATOM 644 O O . PRO A 1 93 ? -3.080 -9.697 -16.498 1.00 84.62 93 PRO A O 1
ATOM 647 N N . ARG A 1 94 ? -3.250 -11.799 -17.284 1.00 77.94 94 ARG A N 1
ATOM 648 C CA . ARG A 1 94 ? -1.875 -11.853 -17.781 1.00 77.94 94 ARG A CA 1
ATOM 649 C C . ARG A 1 94 ? -1.717 -10.983 -19.030 1.00 77.94 94 ARG A C 1
ATOM 651 O O . ARG A 1 94 ? -1.976 -11.423 -20.146 1.00 77.94 94 ARG A O 1
ATOM 658 N N . VAL A 1 95 ? -1.243 -9.754 -18.852 1.00 68.88 95 VAL A N 1
ATOM 659 C CA . VAL A 1 95 ? -0.856 -8.878 -19.966 1.00 68.88 95 VAL A CA 1
ATOM 660 C C . VAL A 1 95 ? 0.584 -9.161 -20.397 1.00 68.88 95 VAL A C 1
ATOM 662 O O . VAL A 1 95 ? 1.479 -9.319 -19.566 1.00 68.88 95 VAL A O 1
ATOM 665 N N . GLN A 1 96 ? 0.825 -9.241 -21.708 1.00 62.88 96 GLN A N 1
ATOM 666 C CA . GLN A 1 96 ? 2.188 -9.254 -22.238 1.00 62.88 96 GLN A CA 1
ATOM 667 C C . GLN A 1 96 ? 2.748 -7.837 -22.126 1.00 62.88 96 GLN A C 1
ATOM 669 O O . GLN A 1 96 ? 2.278 -6.929 -22.808 1.00 62.88 96 GLN A O 1
ATOM 674 N N . ILE A 1 97 ? 3.715 -7.640 -21.233 1.00 64.56 97 ILE A N 1
ATOM 675 C CA . ILE A 1 97 ? 4.405 -6.358 -21.086 1.00 64.56 97 ILE A CA 1
ATOM 676 C C . ILE A 1 97 ? 5.401 -6.246 -22.250 1.00 64.56 97 ILE A C 1
ATOM 678 O O . ILE A 1 97 ? 6.239 -7.141 -22.403 1.00 64.56 97 ILE A O 1
ATOM 682 N N . PRO A 1 98 ? 5.325 -5.197 -23.089 1.00 64.19 98 PRO A N 1
ATOM 683 C CA . PRO A 1 98 ? 6.325 -4.963 -24.122 1.00 64.19 98 PRO A CA 1
ATOM 684 C C . PRO A 1 98 ? 7.725 -4.855 -23.503 1.00 64.19 98 PRO A C 1
ATOM 686 O O . PRO A 1 98 ? 7.921 -4.167 -22.507 1.00 64.19 98 PRO A O 1
ATOM 689 N N . LEU A 1 99 ? 8.710 -5.531 -24.102 1.00 62.78 99 LEU A N 1
ATOM 690 C CA . LEU A 1 99 ? 10.104 -5.546 -23.629 1.00 62.78 99 LEU A CA 1
ATOM 691 C C . LEU A 1 99 ? 10.810 -4.186 -23.787 1.00 62.78 99 LEU A C 1
ATOM 693 O O . LEU A 1 99 ? 11.889 -3.981 -23.235 1.00 62.78 99 LEU A O 1
ATOM 697 N N . THR A 1 100 ? 10.219 -3.270 -24.554 1.00 63.84 100 THR A N 1
ATOM 698 C CA . THR A 1 100 ? 10.705 -1.907 -24.762 1.00 63.84 100 THR A CA 1
ATOM 699 C C . THR A 1 100 ? 10.038 -0.961 -23.761 1.00 63.84 100 THR A C 1
ATOM 701 O O . THR A 1 100 ? 8.818 -0.786 -23.834 1.00 63.84 100 THR A O 1
ATOM 704 N N . PRO A 1 101 ? 10.796 -0.336 -22.840 1.00 61.56 101 PRO A N 1
ATOM 705 C CA . PRO A 1 101 ? 10.263 0.661 -21.923 1.00 61.56 101 PRO A CA 1
ATOM 706 C C . PRO A 1 101 ? 10.013 1.965 -22.688 1.00 61.56 101 PRO A C 1
ATOM 708 O O . PRO A 1 101 ? 10.847 2.866 -22.702 1.00 61.56 101 PRO A O 1
ATOM 711 N N . GLU A 1 102 ? 8.870 2.055 -23.361 1.00 69.25 102 GLU A N 1
ATOM 712 C CA . GLU A 1 102 ? 8.356 3.349 -23.803 1.00 69.25 102 GLU A CA 1
ATOM 713 C C . GLU A 1 102 ? 8.025 4.191 -22.560 1.00 69.25 102 GLU A C 1
ATOM 715 O O . GLU A 1 102 ? 7.477 3.650 -21.591 1.00 69.25 102 GLU A O 1
ATOM 720 N N . PRO A 1 103 ? 8.354 5.496 -22.540 1.00 70.19 103 PRO A N 1
ATOM 721 C CA . PRO A 1 103 ? 7.992 6.355 -21.425 1.00 70.19 103 PRO A CA 1
ATOM 722 C C . PRO A 1 103 ? 6.475 6.319 -21.217 1.00 70.19 103 PRO A C 1
ATOM 724 O O . PRO A 1 103 ? 5.690 6.652 -22.106 1.00 70.19 103 PRO A O 1
ATOM 727 N N . CYS A 1 104 ? 6.059 5.902 -20.022 1.00 71.88 104 CYS A N 1
ATOM 728 C CA . CYS A 1 104 ? 4.658 5.823 -19.634 1.00 71.88 104 CYS A CA 1
ATOM 729 C C . CYS A 1 104 ? 4.099 7.246 -19.474 1.00 71.88 104 CYS A C 1
ATOM 731 O O . CYS A 1 104 ? 4.193 7.835 -18.400 1.00 71.88 104 CYS A O 1
ATOM 733 N N . LEU A 1 105 ? 3.548 7.822 -20.544 1.00 81.19 105 LEU A N 1
ATOM 734 C CA . LEU A 1 105 ? 2.892 9.136 -20.488 1.00 81.19 105 LEU A CA 1
ATOM 735 C C . LEU A 1 105 ? 1.453 9.057 -19.948 1.00 81.19 105 LEU A C 1
ATOM 737 O O . LEU A 1 105 ? 0.860 10.088 -19.639 1.00 81.19 105 LEU A O 1
ATOM 741 N N . GLU A 1 106 ? 0.889 7.851 -19.841 1.00 83.62 106 GLU A N 1
ATOM 742 C CA . GLU A 1 106 ? -0.461 7.633 -19.320 1.00 83.62 106 GLU A CA 1
ATOM 743 C C . GLU A 1 106 ? -0.464 7.583 -17.784 1.00 83.62 106 GLU A C 1
ATOM 745 O O . GLU A 1 106 ? 0.380 6.937 -17.159 1.00 83.62 106 GLU A O 1
ATOM 750 N N . SER A 1 107 ? -1.423 8.272 -17.163 1.00 87.00 107 SER A N 1
ATOM 751 C CA . SER A 1 107 ? -1.605 8.278 -15.712 1.00 87.00 107 SER A CA 1
ATOM 752 C C . SER A 1 107 ? -2.311 7.012 -15.218 1.00 87.00 107 SER A C 1
ATOM 754 O O . SER A 1 107 ? -3.131 6.409 -15.910 1.00 87.00 107 SER A O 1
ATOM 756 N N . SER A 1 108 ? -2.016 6.609 -13.981 1.00 91.25 108 SER A N 1
ATOM 757 C CA . SER A 1 108 ? -2.750 5.538 -13.308 1.00 91.25 108 SER A CA 1
ATOM 758 C C . SER A 1 108 ? -4.174 5.979 -12.953 1.00 91.25 108 SER A C 1
ATOM 760 O O . SER A 1 108 ? -4.384 7.037 -12.363 1.00 91.25 108 SER A O 1
ATOM 762 N N . GLU A 1 109 ? -5.159 5.134 -13.261 1.00 92.81 109 GLU A N 1
ATOM 763 C CA . GLU A 1 109 ? -6.564 5.353 -12.877 1.00 92.81 109 GLU A CA 1
ATOM 764 C C . GLU A 1 109 ? -6.846 4.900 -11.440 1.00 92.81 109 GLU A C 1
ATOM 766 O O . GLU A 1 109 ? -7.757 5.398 -10.782 1.00 92.81 109 GLU A O 1
ATOM 771 N N . CYS A 1 110 ? -6.083 3.919 -10.957 1.00 92.50 110 CYS A N 1
ATOM 772 C CA . CYS A 1 110 ? -6.237 3.324 -9.638 1.00 92.50 110 CYS A CA 1
ATOM 773 C C . CYS A 1 110 ? -4.868 2.993 -9.029 1.00 92.50 110 CYS A C 1
ATOM 775 O O . CYS A 1 110 ? -3.864 2.862 -9.726 1.00 92.50 110 CYS A O 1
ATOM 777 N N . SER A 1 111 ? -4.840 2.823 -7.711 1.00 91.88 111 SER A N 1
ATOM 778 C CA . SER A 1 111 ? -3.681 2.336 -6.949 1.00 91.88 111 SER A CA 1
ATOM 779 C C . SER A 1 111 ? -3.988 1.066 -6.148 1.00 91.88 111 SER A C 1
ATOM 781 O O . SER A 1 111 ? -3.077 0.310 -5.823 1.00 91.88 111 SER A O 1
ATOM 783 N N . ARG A 1 112 ? -5.266 0.808 -5.829 1.00 87.88 112 ARG A N 1
ATOM 784 C CA . ARG A 1 112 ? -5.727 -0.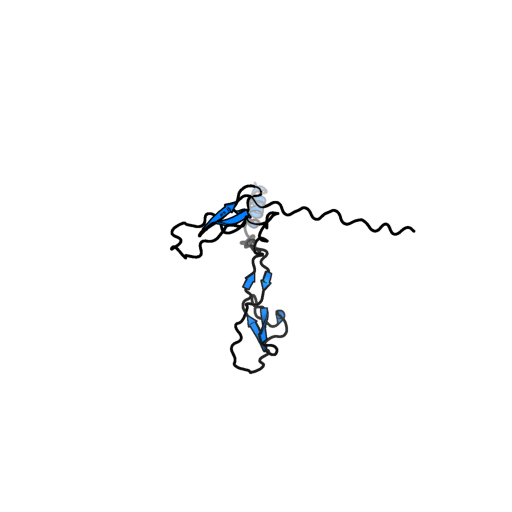405 -5.129 1.00 87.88 112 ARG A CA 1
ATOM 785 C C . ARG A 1 112 ? -7.097 -0.850 -5.652 1.00 87.88 112 ARG A C 1
ATOM 787 O O . ARG A 1 112 ? -7.847 -0.051 -6.210 1.00 87.88 112 ARG A O 1
ATOM 794 N N . ASP A 1 113 ? -7.424 -2.121 -5.433 1.00 87.06 113 ASP A N 1
ATOM 795 C CA . ASP A 1 113 ? -8.661 -2.773 -5.895 1.00 87.06 113 ASP A CA 1
ATOM 796 C C . ASP A 1 113 ? -9.951 -2.072 -5.439 1.00 87.06 113 ASP A C 1
ATOM 798 O O . ASP A 1 113 ? -10.950 -2.084 -6.158 1.00 87.06 113 ASP A O 1
ATOM 802 N N . ASP A 1 114 ? -9.952 -1.454 -4.257 1.00 85.50 114 ASP A N 1
ATOM 803 C CA . ASP A 1 114 ? -11.129 -0.791 -3.684 1.00 85.50 114 ASP A CA 1
ATOM 804 C C . ASP A 1 114 ? -11.515 0.513 -4.399 1.00 85.50 114 ASP A C 1
ATOM 806 O O . ASP A 1 114 ? -12.651 0.958 -4.266 1.00 85.50 114 ASP A O 1
ATOM 810 N N . GLN A 1 115 ? -10.621 1.086 -5.214 1.00 91.94 115 GLN A N 1
ATOM 811 C CA . GLN A 1 115 ? -10.951 2.211 -6.101 1.00 91.94 115 GLN A CA 1
ATOM 812 C C . GLN A 1 115 ? -11.707 1.770 -7.360 1.00 91.94 115 GLN A C 1
ATOM 814 O O . GLN A 1 115 ? -12.302 2.594 -8.052 1.00 91.94 115 GLN A O 1
ATOM 819 N N . CYS A 1 116 ? -11.701 0.474 -7.670 1.00 89.38 116 CYS A N 1
ATOM 820 C CA . CYS A 1 116 ? -12.417 -0.071 -8.811 1.00 89.38 116 CYS A CA 1
ATOM 821 C C . CYS A 1 116 ? -13.858 -0.428 -8.426 1.00 89.38 116 CYS A C 1
ATOM 823 O O . CYS A 1 116 ? -14.122 -0.940 -7.340 1.00 89.38 116 CYS A O 1
ATOM 825 N N . VAL A 1 117 ? -14.813 -0.215 -9.329 1.00 90.44 117 VAL A N 1
ATOM 826 C CA . VAL A 1 117 ? -16.227 -0.545 -9.078 1.00 90.44 117 VAL A CA 1
ATOM 827 C C . VAL A 1 117 ? -16.452 -2.062 -9.110 1.00 90.44 117 VAL A C 1
ATOM 829 O O . VAL A 1 117 ? -15.883 -2.773 -9.939 1.00 90.44 117 VAL A O 1
ATOM 832 N N . GLY A 1 118 ? -17.304 -2.570 -8.216 1.00 87.75 118 GLY A N 1
ATOM 833 C CA . GLY A 1 118 ? -17.727 -3.973 -8.209 1.00 87.75 118 GLY A CA 1
ATOM 834 C C . GLY A 1 118 ? -16.591 -4.934 -7.859 1.00 87.75 118 GLY A C 1
ATOM 835 O O . GLY A 1 118 ? -15.875 -4.719 -6.886 1.00 87.75 118 GLY A O 1
ATOM 836 N N . HIS A 1 119 ? -16.410 -5.987 -8.656 1.00 83.56 119 HIS A N 1
ATOM 837 C CA . HIS A 1 119 ? -15.391 -7.024 -8.443 1.00 83.56 119 HIS A CA 1
ATOM 838 C C . HIS A 1 119 ? -14.079 -6.771 -9.213 1.00 83.56 119 HIS A C 1
ATOM 840 O O . HIS A 1 119 ? -13.141 -7.553 -9.093 1.00 83.56 119 HIS A O 1
ATOM 846 N N . ARG A 1 120 ? -13.995 -5.666 -9.966 1.00 88.94 120 ARG A N 1
ATOM 847 C CA . ARG A 1 120 ? -12.807 -5.292 -10.746 1.00 88.94 120 ARG A CA 1
ATOM 848 C C . ARG A 1 120 ? -11.610 -5.018 -9.843 1.00 88.94 120 ARG A C 1
ATOM 850 O O . ARG A 1 120 ? -11.773 -4.400 -8.787 1.00 88.94 120 ARG A O 1
ATOM 857 N N . LYS A 1 121 ? -10.429 -5.429 -10.294 1.00 90.81 121 LYS A N 1
ATOM 858 C CA . LYS A 1 121 ? -9.141 -5.276 -9.605 1.00 90.81 121 LYS A CA 1
ATOM 859 C C . LYS A 1 121 ? -8.300 -4.185 -10.256 1.00 90.81 121 LYS A C 1
ATOM 861 O O . LYS A 1 121 ? -8.451 -3.919 -11.446 1.00 90.81 121 LYS A O 1
ATOM 866 N N . CYS A 1 122 ? -7.418 -3.562 -9.485 1.00 92.81 122 CYS A N 1
ATOM 867 C CA . CYS A 1 122 ? -6.466 -2.583 -9.985 1.00 92.81 122 CYS A CA 1
ATOM 868 C C . CYS A 1 122 ? -5.198 -3.301 -10.459 1.00 92.81 122 CYS A C 1
ATOM 870 O O . CYS A 1 122 ? -4.396 -3.767 -9.651 1.00 92.81 122 CYS A O 1
ATOM 872 N N . CYS A 1 123 ? -5.032 -3.407 -11.772 1.00 91.44 123 CYS A N 1
ATOM 873 C CA . CYS A 1 123 ? -4.020 -4.245 -12.403 1.00 91.44 123 CYS A CA 1
ATOM 874 C C . CYS A 1 123 ? -3.135 -3.420 -13.342 1.00 91.44 123 CYS A C 1
ATOM 876 O O . CYS A 1 123 ? -3.617 -2.492 -13.997 1.00 91.44 123 CYS A O 1
ATOM 878 N N . LEU A 1 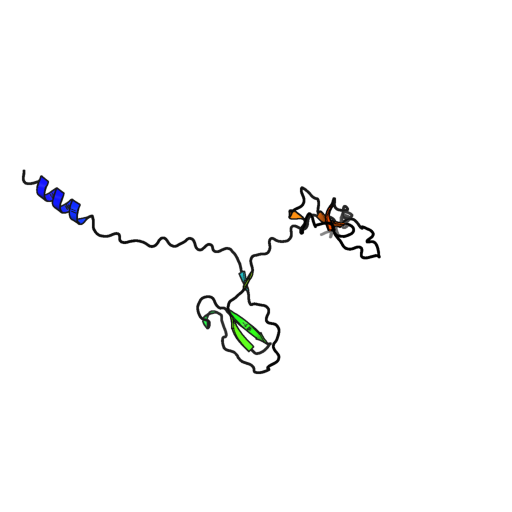124 ? -1.852 -3.781 -13.439 1.00 88.62 124 LEU A N 1
ATOM 879 C CA . LEU A 1 124 ? -0.945 -3.197 -14.425 1.00 88.62 124 LEU A CA 1
ATOM 880 C C . LEU A 1 124 ? -1.418 -3.583 -15.833 1.00 88.62 124 LEU A C 1
ATOM 882 O O . LEU A 1 124 ? -1.548 -4.764 -16.145 1.00 88.62 124 LEU A O 1
ATOM 886 N N . SER A 1 125 ? -1.678 -2.586 -16.671 1.00 85.12 125 SER A N 1
ATOM 887 C CA . SER A 1 125 ? -1.997 -2.741 -18.088 1.00 85.12 125 SER A CA 1
ATOM 888 C C . SER A 1 125 ? -0.960 -1.984 -18.899 1.00 85.12 125 SER A C 1
ATOM 890 O O . SER A 1 125 ? -0.970 -0.755 -18.891 1.00 85.12 125 SER A O 1
ATOM 892 N N . VAL A 1 126 ? -0.096 -2.713 -19.613 1.00 80.44 126 VAL A N 1
ATOM 893 C CA . VAL A 1 126 ? 1.023 -2.189 -20.420 1.00 80.44 126 VAL A CA 1
ATOM 894 C C . VAL A 1 126 ? 2.018 -1.366 -19.591 1.00 80.44 126 VAL A C 1
ATOM 896 O O . VAL A 1 126 ? 3.119 -1.833 -19.322 1.00 80.44 126 VAL A O 1
ATOM 899 N N . CYS A 1 127 ? 1.621 -0.166 -19.177 1.00 83.38 127 CYS A N 1
ATOM 900 C CA . CYS A 1 127 ? 2.450 0.852 -18.547 1.00 83.38 127 CYS A CA 1
ATOM 901 C C . CYS A 1 127 ? 1.754 1.630 -17.411 1.00 83.38 127 CYS A C 1
ATOM 903 O O . CYS A 1 127 ? 2.425 2.367 -16.691 1.00 83.38 127 CYS A O 1
ATOM 905 N N . ALA A 1 128 ? 0.439 1.464 -17.226 1.00 88.06 128 ALA A N 1
ATOM 906 C CA . ALA A 1 128 ? -0.352 2.185 -16.229 1.00 88.06 128 ALA A CA 1
ATOM 907 C C . ALA A 1 128 ? -1.287 1.242 -15.456 1.00 88.06 128 ALA A C 1
ATOM 909 O O . ALA A 1 128 ? -1.637 0.152 -15.912 1.00 88.06 128 ALA A O 1
ATOM 910 N N . MET A 1 129 ? -1.709 1.666 -14.266 1.00 91.06 129 MET A N 1
ATOM 911 C CA . MET A 1 129 ? -2.659 0.915 -13.443 1.00 91.06 129 MET A CA 1
ATOM 912 C C . MET A 1 129 ? -4.092 1.197 -13.891 1.00 91.06 129 MET A C 1
ATOM 914 O O . MET A 1 129 ? -4.516 2.354 -13.927 1.00 91.06 129 MET A O 1
ATOM 918 N N . ARG A 1 130 ? -4.842 0.138 -14.204 1.00 92.06 130 ARG A N 1
ATOM 919 C CA . ARG A 1 130 ? -6.219 0.208 -14.709 1.00 92.06 130 ARG A CA 1
ATOM 920 C C . ARG A 1 130 ? -7.117 -0.764 -13.959 1.00 92.06 130 ARG A C 1
ATOM 922 O O . ARG A 1 130 ? -6.681 -1.840 -13.547 1.00 92.06 130 ARG A O 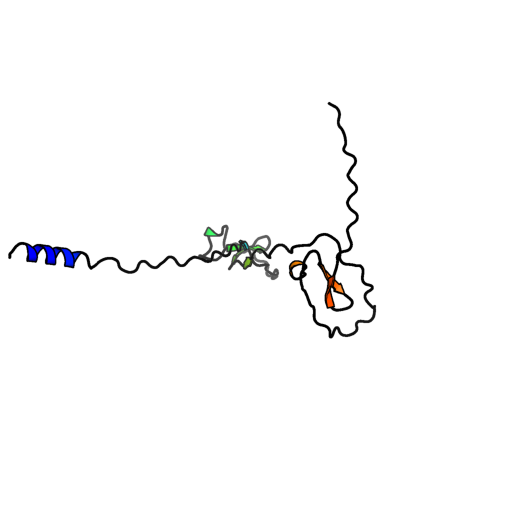1
ATOM 929 N N . CYS A 1 131 ? -8.392 -0.419 -13.836 1.00 93.06 131 CYS A N 1
ATOM 930 C CA . CYS A 1 131 ? -9.382 -1.339 -13.293 1.00 93.06 131 CYS A CA 1
ATOM 931 C C . CYS A 1 131 ? -9.743 -2.406 -14.341 1.00 93.06 131 CYS A C 1
ATOM 933 O O . CYS A 1 131 ? -10.228 -2.078 -15.422 1.00 93.06 131 CYS A O 1
ATOM 935 N N . GLN A 1 132 ? -9.539 -3.682 -14.038 1.00 91.62 132 GLN A N 1
ATOM 936 C CA . GLN A 1 132 ? -9.749 -4.796 -14.970 1.00 91.62 132 GLN A CA 1
ATOM 937 C C . GLN A 1 132 ? -10.598 -5.888 -14.318 1.00 91.62 132 GLN A C 1
ATOM 939 O O . GLN A 1 132 ? -10.608 -6.026 -13.089 1.00 91.62 132 GLN A O 1
ATOM 944 N N . ASP A 1 133 ? -11.339 -6.636 -15.132 1.00 90.50 133 ASP A N 1
ATOM 945 C CA . ASP A 1 133 ? -12.056 -7.813 -14.650 1.00 90.50 133 ASP A CA 1
ATOM 946 C C . ASP A 1 133 ? -11.041 -8.898 -14.255 1.00 90.50 133 ASP A C 1
ATOM 948 O O . ASP A 1 133 ? -10.088 -9.149 -14.999 1.00 90.50 133 ASP A O 1
ATOM 952 N N . PRO A 1 134 ? -11.181 -9.503 -13.065 1.00 86.94 134 PRO A N 1
ATOM 953 C CA . PRO A 1 134 ? -10.267 -10.537 -12.617 1.00 86.94 134 PRO A CA 1
ATOM 954 C C . PRO A 1 134 ? -10.438 -11.819 -13.432 1.00 86.94 134 PRO A C 1
ATOM 956 O O . PRO A 1 134 ? -11.557 -12.228 -13.747 1.00 86.94 134 PRO A O 1
ATOM 959 N N . GLU A 1 135 ? -9.335 -12.523 -13.673 1.00 84.00 135 GLU A N 1
ATOM 960 C CA . GLU A 1 135 ? -9.410 -13.920 -14.084 1.00 84.00 135 GLU A CA 1
ATOM 961 C C . GLU A 1 135 ? -9.985 -14.723 -12.912 1.00 84.00 135 GLU A C 1
ATOM 963 O O . GLU A 1 135 ? -9.487 -14.655 -11.776 1.00 84.00 135 GLU A O 1
ATOM 968 N N . ALA A 1 136 ? -11.076 -15.450 -13.178 1.00 70.88 136 ALA A N 1
ATOM 969 C CA . ALA A 1 136 ? -11.660 -16.360 -12.209 1.00 70.88 136 ALA A CA 1
ATOM 970 C C . ALA A 1 136 ? -10.583 -17.372 -11.815 1.00 70.88 136 ALA A C 1
ATOM 972 O O . ALA A 1 136 ? -10.125 -18.156 -12.642 1.00 70.88 136 ALA A O 1
ATOM 973 N N . GLY A 1 137 ? -10.155 -17.340 -10.551 1.00 57.28 137 GLY A N 1
ATOM 974 C CA . GLY A 1 137 ? -9.348 -18.425 -10.018 1.00 57.28 137 GLY A CA 1
ATOM 975 C C . GLY A 1 137 ? -10.160 -19.706 -10.142 1.00 57.28 137 GLY A C 1
ATOM 976 O O . GLY A 1 137 ? -11.311 -19.731 -9.695 1.00 57.28 137 GLY A O 1
ATOM 977 N N . GLU A 1 138 ? -9.579 -20.731 -10.767 1.00 43.84 138 GLU A N 1
ATOM 978 C CA . GLU A 1 138 ? -10.096 -22.098 -10.746 1.00 43.84 138 GLU A CA 1
ATOM 979 C C . GLU A 1 138 ? -10.596 -22.375 -9.323 1.00 43.84 138 GLU A C 1
ATOM 981 O O . GLU A 1 138 ? -9.834 -22.235 -8.358 1.00 43.84 138 GLU A O 1
ATOM 986 N N . ARG A 1 139 ? -11.896 -22.660 -9.153 1.00 50.00 139 ARG A N 1
ATOM 987 C CA . ARG A 1 139 ? -12.416 -23.004 -7.824 1.00 50.00 139 ARG A CA 1
ATOM 988 C C . ARG A 1 139 ? -11.548 -24.149 -7.300 1.00 50.00 139 ARG A C 1
ATOM 990 O O . ARG A 1 139 ? -11.409 -25.133 -8.030 1.00 50.00 139 ARG A O 1
ATOM 997 N N . PRO A 1 140 ? -11.000 -24.081 -6.073 1.00 47.59 140 PRO A N 1
ATOM 998 C CA . PRO A 1 140 ? -10.411 -25.261 -5.469 1.00 47.59 140 PRO A CA 1
ATOM 999 C C . PRO A 1 140 ? -11.463 -26.368 -5.531 1.00 47.59 140 PRO A C 1
ATOM 1001 O O . PRO A 1 140 ? -12.590 -26.177 -5.062 1.00 47.59 140 PRO A O 1
ATOM 1004 N N . ALA A 1 141 ? -11.132 -27.477 -6.194 1.00 53.38 141 ALA A N 1
ATOM 1005 C CA . ALA A 1 141 ? -12.006 -28.637 -6.236 1.00 53.38 141 ALA A CA 1
ATOM 1006 C C . ALA A 1 141 ? -12.390 -29.001 -4.791 1.00 53.38 141 ALA A C 1
ATOM 1008 O O . ALA A 1 141 ? -11.526 -28.930 -3.911 1.00 53.38 141 ALA A O 1
ATOM 1009 N N . PRO A 1 142 ? -13.657 -29.356 -4.509 1.00 53.91 142 PRO A N 1
ATOM 1010 C CA . PRO A 1 142 ? -14.027 -29.801 -3.176 1.00 53.91 142 PRO A CA 1
ATOM 1011 C C . PRO A 1 142 ? -13.147 -30.997 -2.810 1.00 53.91 142 PRO A C 1
ATOM 1013 O O . PRO A 1 142 ? -13.164 -32.026 -3.487 1.00 53.91 142 PRO A O 1
ATOM 1016 N N . SER A 1 143 ? -12.339 -30.832 -1.764 1.00 55.16 143 SER A N 1
ATOM 1017 C CA . SER A 1 143 ? -11.496 -31.889 -1.218 1.00 55.16 143 SER A CA 1
ATOM 1018 C C . SER A 1 143 ? -12.375 -33.109 -0.924 1.00 55.16 143 SER A C 1
ATOM 1020 O O . SER A 1 143 ? -13.423 -32.937 -0.291 1.00 55.16 143 SER A O 1
ATOM 1022 N N . PRO A 1 144 ? -12.003 -34.333 -1.338 1.00 54.91 144 PRO A N 1
ATOM 1023 C CA . PRO A 1 144 ? -12.767 -35.510 -0.962 1.00 54.91 144 PRO A CA 1
ATOM 1024 C C . PRO A 1 144 ? -12.718 -3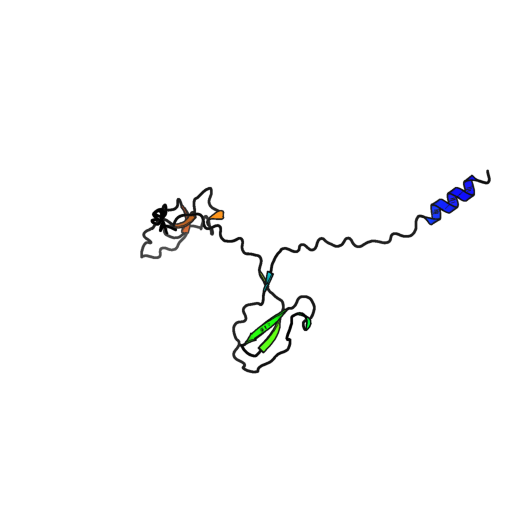5.649 0.562 1.00 54.91 144 PRO A C 1
ATOM 1026 O O . PRO A 1 144 ? -11.657 -35.849 1.151 1.00 54.91 144 PRO A O 1
ATOM 1029 N N . GLY A 1 145 ? -13.875 -35.472 1.203 1.00 51.34 145 GLY A N 1
ATOM 1030 C CA . GLY A 1 145 ? -14.017 -35.579 2.647 1.00 51.34 145 GLY A CA 1
ATOM 1031 C C . GLY A 1 145 ? -13.604 -36.969 3.113 1.00 51.34 145 GLY A C 1
ATOM 1032 O O . GLY A 1 145 ? -14.168 -37.976 2.684 1.00 51.34 145 GLY A O 1
ATOM 1033 N N . HIS A 1 146 ? -12.619 -37.040 4.004 1.00 55.81 146 HIS A N 1
ATOM 1034 C CA . HIS A 1 146 ? -12.318 -38.273 4.714 1.00 55.81 146 HIS A CA 1
ATOM 1035 C C . HIS A 1 146 ? -13.439 -38.553 5.718 1.00 55.81 146 HIS A C 1
ATOM 1037 O O . HIS A 1 146 ? -13.444 -38.042 6.836 1.00 55.81 146 HIS A O 1
ATOM 1043 N N . HIS A 1 147 ? -14.395 -39.388 5.308 1.00 55.06 147 HIS A N 1
ATOM 1044 C CA . HIS A 1 147 ? -15.260 -40.108 6.232 1.00 55.06 147 HIS A CA 1
ATOM 1045 C C . HIS A 1 147 ? -14.386 -41.015 7.101 1.00 55.06 147 HIS A C 1
ATOM 1047 O O . HIS A 1 147 ? -13.914 -42.057 6.646 1.00 55.06 147 HIS A O 1
ATOM 1053 N N . ARG A 1 148 ? -14.171 -40.633 8.361 1.00 60.03 148 ARG A N 1
ATOM 1054 C CA . ARG A 1 148 ? -13.733 -41.579 9.384 1.00 60.03 148 ARG A CA 1
ATOM 1055 C C . ARG A 1 148 ? -14.990 -42.139 10.038 1.00 60.03 148 ARG A C 1
ATOM 1057 O O . ARG A 1 148 ? -15.635 -41.454 10.826 1.00 60.03 148 ARG A O 1
ATOM 1064 N N . SER A 1 149 ? -15.365 -43.349 9.625 1.00 59.69 149 SER A N 1
ATOM 1065 C CA . SER A 1 149 ? -16.348 -44.162 10.340 1.00 59.69 149 SER A CA 1
ATOM 1066 C C . SER A 1 149 ? -15.915 -44.356 11.793 1.00 59.69 149 SER A C 1
ATOM 1068 O O . SER A 1 149 ? -14.718 -44.383 12.091 1.00 59.69 149 SER A O 1
ATOM 1070 N N . SER A 1 150 ? -16.943 -44.426 12.639 1.00 59.56 150 SER A N 1
ATOM 1071 C CA . SER A 1 150 ? -16.930 -44.553 14.097 1.00 59.56 150 SER A CA 1
ATOM 1072 C C . SER A 1 150 ? -15.969 -45.596 14.658 1.00 59.56 150 SER A C 1
ATOM 1074 O O . SER A 1 150 ? -15.707 -46.609 13.975 1.00 59.56 150 SER A O 1
#

pLDDT: mean 71.39, std 16.65, range [42.31, 93.81]

Radius of gyration: 31.89 Å; chains: 1; bounding box: 73×88×79 Å

Secondary structure (DSSP, 8-state):
--HHHHHHHHHHTTSS----PPP---------EEE-------------B--SSGGGSPTT-EEEESSSS-EEEEPPEEE---------SSB-------SS-----SPPS-SSGGGSSTT-EEEEETTEEEEEPPB---PPPPP-------